Protein AF-A0A535XWW5-F1 (afdb_monomer_lite)

pLDDT: mean 82.88, std 19.91, range [37.94, 98.62]

Foldseek 3Di:
DDDDDPPPPPDDDDFDDFDDDDPCNLVVLLVLLVVLLVLLVVLLVLLVVLDPDPVSVVVNVVLNVLSVVLSVLLVVQSVDRDTRVSVVVNVVSSVSSNVSSVVSVVSSVVSPPPDPPDDPPPDDDDD

Structure (mmCIF, N/CA/C/O backbone):
data_AF-A0A535XWW5-F1
#
_entry.id   AF-A0A535XWW5-F1
#
loop_
_atom_site.group_PDB
_atom_site.id
_atom_site.type_symbol
_atom_site.label_atom_id
_atom_site.label_alt_id
_atom_site.label_comp_id
_atom_site.label_asym_id
_atom_site.label_entity_id
_atom_site.label_seq_id
_atom_site.pdbx_PDB_ins_code
_atom_site.Cartn_x
_atom_site.Cartn_y
_atom_site.Cartn_z
_atom_site.occupancy
_atom_site.B_iso_or_equiv
_atom_site.auth_seq_id
_atom_site.auth_comp_id
_atom_site.auth_asym_id
_atom_site.auth_atom_id
_atom_site.pdbx_PDB_model_num
ATOM 1 N N . MET A 1 1 ? 20.679 20.199 -30.867 1.00 40.00 1 MET A N 1
ATOM 2 C CA . MET A 1 1 ? 20.212 19.208 -29.874 1.00 40.00 1 MET A CA 1
ATOM 3 C C . MET A 1 1 ? 21.414 18.399 -29.408 1.00 40.00 1 MET A C 1
ATOM 5 O O . MET A 1 1 ? 21.817 17.467 -30.088 1.00 40.00 1 MET A O 1
ATOM 9 N N . HIS A 1 2 ? 22.072 18.855 -28.340 1.00 37.94 2 HIS A N 1
ATOM 10 C CA . HIS A 1 2 ? 23.316 18.266 -27.837 1.00 37.94 2 HIS A CA 1
ATOM 11 C C . HIS A 1 2 ? 23.019 17.164 -26.818 1.00 37.94 2 HIS A C 1
ATOM 13 O O . HIS A 1 2 ? 22.172 17.335 -25.946 1.00 37.94 2 HIS A O 1
ATOM 19 N N . GLY A 1 3 ? 23.714 16.033 -26.966 1.00 45.03 3 GLY A N 1
ATOM 20 C CA . GLY A 1 3 ? 23.556 14.839 -26.149 1.00 45.03 3 GLY A CA 1
ATOM 21 C C . GLY A 1 3 ? 23.817 15.093 -24.670 1.00 45.03 3 GLY A C 1
ATOM 22 O O . GLY A 1 3 ? 24.938 15.393 -24.263 1.00 45.03 3 GLY A O 1
ATOM 23 N N . VAL A 1 4 ? 22.779 14.897 -23.863 1.00 47.78 4 VAL A N 1
ATOM 24 C CA . VAL A 1 4 ? 22.888 14.827 -22.410 1.00 47.78 4 VAL A CA 1
ATOM 25 C C . VAL A 1 4 ? 23.099 13.357 -22.031 1.00 47.78 4 VAL A C 1
ATOM 27 O O . VAL A 1 4 ? 22.173 12.580 -21.850 1.00 47.78 4 VAL A O 1
ATOM 30 N N . GLN A 1 5 ? 24.380 12.988 -22.002 1.00 46.03 5 GLN A N 1
ATOM 31 C CA . GLN A 1 5 ? 24.974 12.086 -21.011 1.00 46.03 5 GLN A CA 1
ATOM 32 C C . GLN A 1 5 ? 24.492 10.622 -20.942 1.00 46.03 5 GLN A C 1
ATOM 34 O O . GLN A 1 5 ? 24.238 10.069 -19.878 1.00 46.03 5 GLN A O 1
ATOM 39 N N . ALA A 1 6 ? 24.617 9.898 -22.054 1.00 47.88 6 ALA A N 1
ATOM 40 C CA . ALA A 1 6 ? 24.724 8.430 -22.043 1.00 47.88 6 ALA A CA 1
ATOM 41 C C . ALA A 1 6 ? 26.006 7.891 -21.338 1.00 47.88 6 ALA A C 1
ATOM 43 O O . ALA A 1 6 ? 26.257 6.687 -21.340 1.00 47.88 6 ALA A O 1
ATOM 44 N N . ARG A 1 7 ? 26.854 8.759 -20.757 1.00 44.69 7 ARG A N 1
ATOM 45 C CA . ARG A 1 7 ? 28.197 8.419 -20.245 1.00 44.69 7 ARG A CA 1
ATOM 46 C C . ARG A 1 7 ? 28.319 8.270 -18.721 1.00 44.69 7 ARG A C 1
ATOM 48 O O . ARG A 1 7 ? 29.336 7.734 -18.297 1.00 44.69 7 ARG A O 1
ATOM 55 N N . GLU A 1 8 ? 27.318 8.633 -17.917 1.00 45.78 8 GLU A N 1
ATOM 56 C CA . GLU A 1 8 ? 27.379 8.467 -16.445 1.00 45.78 8 GLU A CA 1
ATOM 57 C C . GLU A 1 8 ? 26.721 7.181 -15.913 1.00 45.78 8 GLU A C 1
ATOM 59 O O . GLU A 1 8 ? 26.903 6.824 -14.753 1.00 45.78 8 GLU A O 1
ATOM 64 N N . TRP A 1 9 ? 26.059 6.393 -16.767 1.00 52.34 9 TRP A N 1
ATOM 65 C CA . TRP A 1 9 ? 25.397 5.137 -16.366 1.00 52.34 9 TRP A CA 1
ATOM 66 C C . TRP A 1 9 ? 26.358 4.014 -15.950 1.00 52.34 9 TRP A C 1
ATOM 68 O O . TRP A 1 9 ? 25.943 3.005 -15.382 1.00 52.34 9 TRP A O 1
ATOM 78 N N . ARG A 1 10 ? 27.661 4.172 -16.207 1.00 52.47 10 ARG A N 1
ATOM 79 C CA . ARG A 1 10 ? 28.698 3.255 -15.729 1.00 52.47 10 ARG A CA 1
ATOM 80 C C . ARG A 1 10 ? 29.298 3.773 -14.425 1.00 52.47 10 ARG A C 1
ATOM 82 O O . ARG A 1 10 ? 30.410 4.292 -14.470 1.00 52.47 10 ARG A O 1
ATOM 89 N N . ARG A 1 11 ? 28.643 3.554 -13.274 1.00 50.38 11 ARG A N 1
ATOM 90 C CA . ARG A 1 11 ? 29.428 3.268 -12.052 1.00 50.38 11 ARG A CA 1
ATOM 91 C C . ARG A 1 11 ? 28.752 2.692 -10.810 1.00 50.38 11 ARG A C 1
ATOM 93 O O . ARG A 1 11 ? 29.510 2.277 -9.941 1.00 50.38 11 ARG A O 1
ATOM 100 N N . TYR A 1 12 ? 27.429 2.581 -10.693 1.00 50.28 12 TYR A N 1
ATOM 101 C CA . TYR A 1 12 ? 26.843 2.062 -9.446 1.00 50.28 12 TYR A CA 1
ATOM 102 C C . TYR A 1 12 ? 25.636 1.143 -9.681 1.00 50.28 12 TYR A C 1
ATOM 104 O O . TYR A 1 12 ? 24.531 1.600 -9.921 1.00 50.28 12 TYR A O 1
ATOM 112 N N . GLY A 1 13 ? 25.908 -0.166 -9.611 1.00 51.06 13 GLY A N 1
ATOM 113 C CA . GLY A 1 13 ? 25.093 -1.175 -8.924 1.00 51.06 13 GLY A CA 1
ATOM 114 C C . GLY A 1 13 ? 23.686 -1.491 -9.439 1.00 51.06 13 GLY A C 1
ATOM 115 O O . GLY A 1 13 ? 22.748 -0.777 -9.133 1.00 51.06 13 GLY A O 1
ATOM 116 N N . PHE A 1 14 ? 23.552 -2.669 -10.061 1.00 56.28 14 PHE A N 1
ATOM 117 C CA . PHE A 1 14 ? 22.333 -3.495 -10.129 1.00 56.28 14 PHE A CA 1
ATOM 118 C C . PHE A 1 14 ? 21.045 -2.835 -10.662 1.00 56.28 14 PHE A C 1
ATOM 120 O O . PHE A 1 14 ? 20.347 -2.121 -9.952 1.00 56.28 14 PHE A O 1
ATOM 127 N N . GLY A 1 15 ? 20.648 -3.219 -11.883 1.00 62.12 15 GLY A N 1
ATOM 128 C CA . GLY A 1 15 ? 19.264 -3.052 -12.341 1.00 62.12 15 GLY A CA 1
ATOM 129 C C . GLY A 1 15 ? 19.052 -2.578 -13.770 1.00 62.12 15 GLY A C 1
ATOM 130 O O . GLY A 1 15 ? 17.910 -2.570 -14.197 1.00 62.12 15 GLY A O 1
ATOM 131 N N . GLY A 1 16 ? 20.105 -2.256 -14.528 1.00 75.31 16 GLY A N 1
ATOM 132 C CA . GLY A 1 16 ? 19.981 -1.766 -15.910 1.00 75.31 16 GLY A CA 1
ATOM 133 C C . GLY A 1 16 ? 19.598 -0.280 -15.991 1.00 75.31 16 GLY A C 1
ATOM 134 O O . GLY A 1 16 ? 19.367 0.350 -14.961 1.00 75.31 16 GLY A O 1
ATOM 135 N N . PRO A 1 17 ? 19.579 0.321 -17.195 1.00 81.06 17 PRO A N 1
ATOM 136 C CA . PRO A 1 17 ? 19.192 1.720 -17.350 1.00 81.06 17 PRO A CA 1
ATOM 137 C C . PRO A 1 17 ? 17.697 1.911 -17.028 1.00 81.06 17 PRO A C 1
ATOM 139 O O . PRO A 1 17 ? 16.904 1.006 -17.305 1.00 81.06 17 PRO A O 1
ATOM 142 N N . PRO A 1 18 ? 17.282 3.073 -16.492 1.00 83.25 18 PRO A N 1
ATOM 143 C CA . PRO A 1 18 ? 15.878 3.424 -16.354 1.00 83.25 18 PRO A CA 1
ATOM 144 C C . PRO A 1 18 ? 15.186 3.424 -17.708 1.00 83.25 18 PRO A C 1
ATOM 146 O O . PRO A 1 18 ? 15.717 3.936 -18.695 1.00 83.25 18 PRO A O 1
ATOM 149 N N . GLN A 1 19 ? 13.990 2.852 -17.738 1.00 83.25 19 GLN A N 1
ATOM 150 C CA . GLN A 1 19 ? 13.168 2.760 -18.936 1.00 83.25 19 GLN A CA 1
ATOM 151 C C . GLN A 1 19 ? 11.865 3.530 -18.713 1.00 83.25 19 GLN A C 1
ATOM 153 O O . GLN A 1 19 ? 11.356 3.537 -17.582 1.00 83.25 19 GLN A O 1
ATOM 158 N N . PRO A 1 20 ? 11.300 4.156 -19.762 1.00 86.06 20 PRO A N 1
ATOM 159 C CA . PRO A 1 20 ? 9.968 4.738 -19.678 1.00 86.06 20 PRO A CA 1
ATOM 160 C C . PRO A 1 20 ? 8.941 3.647 -19.369 1.00 86.06 20 PRO A C 1
ATOM 162 O O . PRO A 1 20 ? 9.123 2.482 -19.731 1.00 86.06 20 PRO A O 1
ATOM 165 N N . TRP A 1 21 ? 7.867 4.001 -18.671 1.00 86.62 21 TRP A N 1
ATOM 166 C CA . TRP A 1 21 ? 6.751 3.083 -18.468 1.00 86.62 21 TRP A CA 1
ATOM 167 C C . TRP A 1 21 ? 6.121 2.703 -19.810 1.00 86.62 21 TRP A C 1
ATOM 169 O O . TRP A 1 21 ? 6.083 3.514 -20.737 1.00 86.62 21 TRP A O 1
ATOM 179 N N . GLU A 1 22 ? 5.646 1.463 -19.915 1.00 86.75 22 GLU A N 1
ATOM 180 C CA . GLU A 1 22 ? 4.822 1.066 -21.056 1.00 86.75 22 GLU A CA 1
ATOM 181 C C . GLU A 1 22 ? 3.517 1.875 -21.044 1.00 86.75 22 GLU A C 1
ATOM 183 O O . GLU A 1 22 ? 3.082 2.348 -19.987 1.00 86.75 22 GLU A O 1
ATOM 188 N N . HIS A 1 23 ? 2.914 2.070 -22.222 1.00 76.31 23 HIS A N 1
ATOM 189 C CA . HIS A 1 23 ? 1.639 2.784 -22.325 1.00 76.31 23 HIS A CA 1
ATOM 190 C C . HIS A 1 23 ? 0.598 2.103 -21.423 1.00 76.31 23 HIS A C 1
ATOM 192 O O . HIS A 1 23 ? 0.535 0.879 -21.365 1.00 76.31 23 HIS A O 1
ATOM 198 N N . ASP A 1 24 ? -0.158 2.913 -20.679 1.00 86.88 24 ASP A N 1
ATOM 199 C CA . ASP A 1 24 ? -1.154 2.526 -19.666 1.00 86.88 24 ASP A CA 1
ATOM 200 C C . ASP A 1 24 ? -0.636 1.776 -18.421 1.00 86.88 24 ASP A C 1
ATOM 202 O O . ASP A 1 24 ? -1.206 1.957 -17.346 1.00 86.88 24 ASP A O 1
ATOM 206 N N . ALA A 1 25 ? 0.501 1.073 -18.478 1.00 88.19 25 ALA A N 1
ATOM 207 C CA . ALA A 1 25 ? 1.042 0.323 -17.337 1.00 88.19 25 ALA A CA 1
ATOM 208 C C . ALA A 1 25 ? 1.269 1.199 -16.091 1.00 88.19 25 ALA A C 1
ATOM 210 O O . ALA A 1 25 ? 0.902 0.820 -14.981 1.00 88.19 25 ALA A O 1
ATOM 211 N N . GLN A 1 26 ? 1.824 2.405 -16.262 1.00 90.81 26 GLN A N 1
ATOM 212 C CA . GLN A 1 26 ? 2.006 3.353 -15.153 1.00 90.81 26 GLN A CA 1
ATOM 213 C C . GLN A 1 26 ? 0.672 3.712 -14.486 1.00 90.81 26 GLN A C 1
ATOM 215 O O . GLN A 1 26 ? 0.585 3.791 -13.262 1.00 90.81 26 GLN A O 1
ATOM 220 N N . ARG A 1 27 ? -0.365 3.930 -15.300 1.00 92.31 27 ARG A N 1
ATOM 221 C CA . ARG A 1 27 ? -1.696 4.335 -14.848 1.00 92.31 27 ARG A CA 1
ATOM 222 C C . ARG A 1 27 ? -2.420 3.187 -14.155 1.00 92.31 27 ARG A C 1
ATOM 224 O O . ARG A 1 27 ? -3.080 3.413 -13.145 1.00 92.31 27 ARG A O 1
ATOM 231 N N . ASP A 1 28 ? -2.288 1.972 -14.672 1.00 95.44 28 ASP A N 1
ATOM 232 C CA . ASP A 1 28 ? -2.903 0.786 -14.081 1.00 95.44 28 ASP A CA 1
ATOM 233 C C . ASP A 1 28 ? -2.274 0.446 -12.727 1.00 95.44 28 ASP A C 1
ATOM 235 O O . ASP A 1 28 ? -2.994 0.174 -11.764 1.00 95.44 28 ASP A O 1
ATOM 239 N N . LEU A 1 29 ? -0.945 0.548 -12.615 1.00 95.12 29 LEU A N 1
ATOM 240 C CA . LEU A 1 29 ? -0.230 0.366 -11.350 1.00 95.12 29 LEU A CA 1
ATOM 241 C C . LEU A 1 29 ? -0.594 1.451 -10.330 1.00 95.12 29 LEU A C 1
ATOM 243 O O . LEU A 1 29 ? -0.831 1.128 -9.167 1.00 95.12 29 LEU A O 1
ATOM 247 N N . ASP A 1 30 ? -0.693 2.714 -10.755 1.00 95.69 30 ASP A N 1
ATOM 248 C CA . ASP A 1 30 ? -1.137 3.823 -9.898 1.00 95.69 30 ASP A CA 1
ATOM 249 C C . ASP A 1 30 ? -2.564 3.608 -9.378 1.00 95.69 30 ASP A C 1
ATOM 251 O O . ASP A 1 30 ? -2.842 3.736 -8.179 1.00 95.69 30 ASP A O 1
ATOM 255 N N . ARG A 1 31 ? -3.473 3.203 -10.273 1.00 97.56 31 ARG A N 1
ATOM 256 C CA . ARG A 1 31 ? -4.861 2.898 -9.923 1.00 97.56 31 ARG A CA 1
ATOM 257 C C . ARG A 1 31 ? -4.928 1.758 -8.914 1.00 97.56 31 ARG A C 1
ATOM 259 O O . ARG A 1 31 ? -5.641 1.877 -7.921 1.00 97.56 31 ARG A O 1
ATOM 266 N N . LE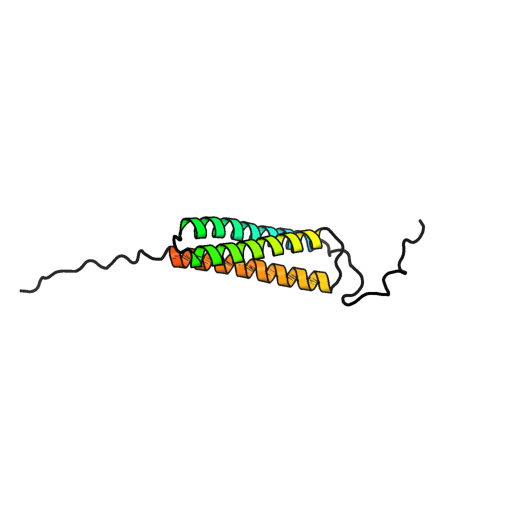U A 1 32 ? -4.169 0.686 -9.139 1.00 97.56 32 LEU A N 1
ATOM 267 C CA . LEU A 1 32 ? -4.131 -0.469 -8.250 1.00 97.56 32 LEU A CA 1
ATOM 268 C C . LEU A 1 32 ? -3.555 -0.110 -6.870 1.00 97.56 32 LEU A C 1
ATOM 270 O O . LEU A 1 32 ? -4.154 -0.450 -5.850 1.00 97.56 32 LEU A O 1
ATOM 274 N N . ALA A 1 33 ? -2.439 0.627 -6.833 1.00 97.62 33 ALA A N 1
ATOM 275 C CA . ALA A 1 33 ? -1.833 1.127 -5.598 1.00 97.62 33 ALA A CA 1
ATOM 276 C C . ALA A 1 33 ? -2.825 1.968 -4.791 1.00 97.62 33 ALA A C 1
ATOM 278 O O . ALA A 1 33 ? -2.964 1.803 -3.578 1.00 97.62 33 ALA A O 1
ATOM 279 N N . THR A 1 34 ? -3.527 2.869 -5.478 1.00 98.25 34 THR A N 1
ATOM 280 C CA . THR A 1 34 ? -4.534 3.740 -4.876 1.00 98.25 34 THR A CA 1
ATOM 281 C C . THR A 1 34 ? -5.709 2.935 -4.338 1.00 98.25 34 THR A C 1
ATOM 283 O O . THR A 1 34 ? -6.110 3.162 -3.201 1.00 98.25 34 THR A O 1
ATOM 286 N N . SER A 1 35 ? -6.222 1.953 -5.084 1.00 98.38 35 SER A N 1
ATOM 287 C CA . SER A 1 35 ? -7.303 1.085 -4.606 1.00 98.38 35 SER A CA 1
ATOM 288 C C . SER A 1 35 ? -6.925 0.337 -3.328 1.00 98.38 35 SER A C 1
ATOM 290 O O . SER A 1 35 ? -7.671 0.410 -2.355 1.00 98.38 35 SER A O 1
ATOM 292 N N . TYR A 1 36 ? -5.756 -0.311 -3.278 1.00 98.44 36 TYR A N 1
ATOM 293 C CA . TYR A 1 36 ? -5.328 -1.007 -2.059 1.00 98.44 36 TYR A CA 1
ATOM 294 C C . TYR A 1 36 ? -5.094 -0.057 -0.886 1.00 98.44 36 TYR A C 1
ATOM 296 O O . TYR A 1 36 ? -5.427 -0.394 0.246 1.00 98.44 36 TYR A O 1
ATOM 304 N N . TYR A 1 37 ? -4.556 1.138 -1.131 1.00 98.56 37 TYR A N 1
ATOM 305 C CA . TYR A 1 37 ? -4.344 2.104 -0.057 1.00 98.56 37 TYR A CA 1
ATOM 306 C C . TYR A 1 37 ? -5.659 2.670 0.499 1.00 98.56 37 TYR A C 1
ATOM 308 O O . TYR A 1 37 ? -5.790 2.833 1.708 1.00 98.56 37 TYR A O 1
ATOM 316 N N . LEU A 1 38 ? -6.661 2.908 -0.353 1.00 98.62 38 LEU A N 1
ATOM 317 C CA . LEU A 1 38 ? -8.002 3.292 0.101 1.00 98.62 38 LEU A CA 1
ATOM 318 C C . LEU A 1 38 ? -8.655 2.185 0.937 1.00 98.62 38 LEU A C 1
ATOM 320 O O . LEU A 1 38 ? -9.277 2.483 1.954 1.00 98.62 38 LEU A O 1
ATOM 324 N N . GLU A 1 39 ? -8.477 0.915 0.556 1.00 98.25 39 GLU A N 1
ATOM 325 C CA . GLU A 1 39 ? -8.908 -0.203 1.399 1.00 98.25 39 GLU A CA 1
ATOM 326 C C . GLU A 1 39 ? -8.187 -0.197 2.751 1.00 98.25 39 GLU A C 1
ATOM 328 O O . GLU A 1 39 ? -8.838 -0.370 3.774 1.00 98.25 39 GLU A O 1
ATOM 333 N N . VAL A 1 40 ? -6.870 0.034 2.779 1.00 98.38 40 VAL A N 1
ATOM 334 C CA . VAL A 1 40 ? -6.104 0.137 4.033 1.00 98.38 40 VAL A CA 1
ATOM 335 C C . VAL A 1 40 ? -6.654 1.242 4.934 1.00 98.38 40 VAL A C 1
ATOM 337 O O . VAL A 1 40 ? -6.856 0.983 6.115 1.00 98.38 40 VAL A O 1
ATOM 340 N N . LEU A 1 41 ? -6.924 2.437 4.398 1.00 98.56 41 LEU A N 1
ATOM 341 C CA . LEU A 1 41 ? -7.479 3.555 5.173 1.00 98.56 41 LEU A CA 1
ATOM 342 C C . LEU A 1 41 ? -8.833 3.199 5.793 1.00 98.56 41 LEU A C 1
ATOM 344 O O . LEU A 1 41 ? -9.063 3.452 6.973 1.00 98.56 41 LEU A O 1
ATOM 348 N N . GLU A 1 42 ? -9.719 2.584 5.010 1.00 98.12 42 GLU A N 1
ATOM 349 C CA . GLU A 1 42 ? -11.043 2.201 5.497 1.00 98.12 42 GLU A CA 1
ATOM 350 C C . GLU A 1 42 ? -10.972 1.083 6.544 1.00 98.12 42 GLU A C 1
ATOM 352 O O . GLU A 1 42 ? -11.655 1.154 7.564 1.00 98.12 42 GLU A O 1
ATOM 357 N N . GLN A 1 43 ? -10.144 0.056 6.324 1.00 97.44 43 GLN A N 1
ATOM 358 C CA . GLN A 1 43 ? -10.011 -1.041 7.284 1.00 97.44 43 GLN A CA 1
ATOM 359 C C . GLN A 1 43 ? -9.263 -0.618 8.551 1.00 97.44 43 GLN A C 1
ATOM 361 O O . GLN A 1 43 ? -9.616 -1.091 9.623 1.00 97.44 43 GLN A O 1
ATOM 366 N N . HIS A 1 44 ? -8.278 0.282 8.463 1.00 97.81 44 HIS A N 1
ATOM 367 C CA . HIS A 1 44 ? -7.608 0.861 9.636 1.00 97.81 44 HIS A CA 1
ATOM 368 C C . HIS A 1 44 ? -8.613 1.593 10.524 1.00 97.81 44 HIS A C 1
ATOM 370 O O . HIS A 1 44 ? -8.717 1.267 11.703 1.00 97.81 44 HIS A O 1
ATOM 376 N N . ARG A 1 45 ? -9.429 2.483 9.941 1.00 97.56 45 ARG A N 1
ATOM 377 C CA . ARG A 1 45 ? -10.491 3.189 10.668 1.00 97.56 45 ARG A CA 1
ATOM 378 C C . ARG A 1 45 ? -11.421 2.215 11.400 1.00 97.56 45 ARG A C 1
ATOM 380 O O . ARG A 1 45 ? -11.634 2.366 12.596 1.00 97.56 45 ARG A O 1
ATOM 387 N N . ARG A 1 46 ? -11.928 1.191 10.702 1.00 96.19 46 ARG A N 1
ATOM 388 C CA . ARG A 1 46 ? -12.809 0.172 11.303 1.00 96.19 46 ARG A CA 1
ATOM 389 C C . ARG A 1 46 ? -12.119 -0.646 12.388 1.00 96.19 46 ARG A C 1
ATOM 391 O O . ARG A 1 46 ? -12.716 -0.886 13.427 1.00 96.19 46 ARG A O 1
ATOM 398 N N . ALA A 1 47 ? -10.877 -1.066 12.155 1.00 93.81 47 ALA A N 1
ATOM 399 C CA . ALA A 1 47 ? -10.116 -1.861 13.110 1.00 93.81 47 ALA A 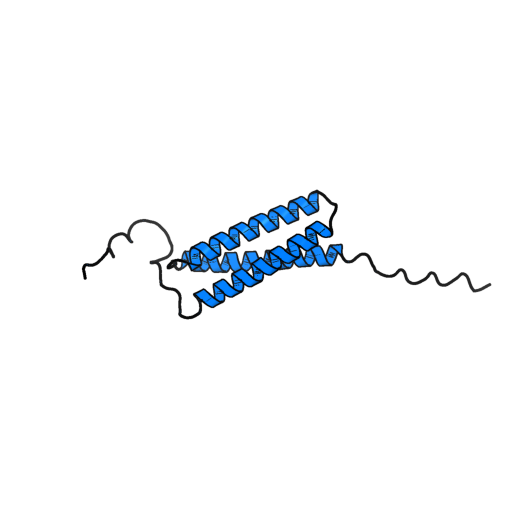CA 1
ATOM 400 C C . ALA A 1 47 ? -9.916 -1.085 14.418 1.00 93.81 47 ALA A C 1
ATOM 402 O O . ALA A 1 47 ? -10.181 -1.629 15.486 1.00 93.81 47 ALA A O 1
ATOM 403 N N . MET A 1 48 ? -9.555 0.198 14.317 1.00 95.25 48 MET A N 1
ATOM 404 C CA . MET A 1 48 ? -9.396 1.103 15.459 1.00 95.25 48 MET A CA 1
ATOM 405 C C . MET A 1 48 ? -10.710 1.376 16.202 1.00 95.25 48 MET A C 1
ATOM 407 O O . MET A 1 48 ? -10.693 1.543 17.414 1.00 95.25 48 MET A O 1
ATOM 411 N N . GLU A 1 49 ? -11.846 1.403 15.502 1.00 93.69 49 GLU A N 1
ATOM 412 C CA . GLU A 1 49 ? -13.176 1.527 16.120 1.00 93.69 49 GLU A CA 1
ATOM 413 C C . GLU A 1 49 ? -13.634 0.233 16.821 1.00 93.69 49 GLU A C 1
ATOM 415 O O . GLU A 1 49 ? -14.496 0.288 17.693 1.00 93.69 49 GLU A O 1
ATOM 420 N N . SER A 1 50 ? -13.080 -0.923 16.439 1.00 89.19 50 SER A N 1
ATOM 421 C CA . SER A 1 50 ? -13.534 -2.250 16.886 1.00 89.19 50 SER A CA 1
ATOM 422 C C . SER A 1 50 ? -12.722 -2.880 18.020 1.00 89.19 50 SER A C 1
ATOM 424 O O . SER A 1 50 ? -13.119 -3.924 18.528 1.00 89.19 50 SER A O 1
ATOM 426 N N . THR A 1 51 ? -11.573 -2.308 18.394 1.00 88.62 51 THR A N 1
ATOM 427 C CA . THR A 1 51 ? -10.657 -2.919 19.367 1.00 88.62 51 THR A CA 1
ATOM 428 C C . THR A 1 51 ? -10.325 -1.969 20.511 1.00 88.62 51 THR A C 1
ATOM 430 O O . THR A 1 51 ? -9.962 -0.818 20.287 1.00 88.62 51 THR A O 1
ATOM 433 N N . GLU A 1 52 ? -10.386 -2.483 21.738 1.00 89.25 52 GLU A N 1
ATOM 434 C CA . GLU A 1 52 ? -9.884 -1.812 22.948 1.00 89.25 52 GLU A CA 1
ATOM 435 C C . GLU A 1 52 ? -8.559 -2.432 23.442 1.00 89.25 52 GLU A C 1
ATOM 437 O O . GLU A 1 52 ? -7.969 -1.959 24.408 1.00 89.25 52 GLU A O 1
ATOM 442 N N . ASP A 1 53 ? -8.078 -3.492 22.778 1.00 93.06 53 ASP A N 1
ATOM 443 C CA . ASP A 1 53 ? -6.802 -4.150 23.082 1.00 93.06 53 ASP A CA 1
ATOM 444 C C . ASP A 1 53 ? -5.606 -3.322 22.577 1.00 93.06 53 ASP A C 1
ATOM 446 O O . ASP A 1 53 ? -5.400 -3.183 21.368 1.00 93.06 53 ASP A O 1
ATOM 450 N N . ASP A 1 54 ? -4.787 -2.827 23.510 1.00 94.38 54 ASP A N 1
ATOM 451 C CA . ASP A 1 54 ? -3.567 -2.056 23.243 1.00 94.38 54 ASP A CA 1
ATOM 452 C C . ASP A 1 54 ? -2.564 -2.803 22.338 1.00 94.38 54 ASP A C 1
ATOM 454 O O . ASP A 1 54 ? -1.901 -2.185 21.498 1.00 94.38 54 ASP A O 1
ATOM 458 N N . GLU A 1 55 ? -2.445 -4.133 22.458 1.00 94.81 55 GLU A N 1
ATOM 459 C CA . GLU A 1 55 ? -1.549 -4.921 21.600 1.00 94.81 55 GLU A CA 1
ATOM 460 C C . GLU A 1 55 ? -2.097 -5.000 20.170 1.00 94.81 55 GLU A C 1
ATOM 462 O O . GLU A 1 55 ? -1.353 -4.899 19.186 1.00 94.81 55 GLU A O 1
ATOM 467 N N . ALA A 1 56 ? -3.411 -5.164 20.024 1.00 93.75 56 ALA A N 1
ATOM 468 C CA . ALA A 1 56 ? -4.068 -5.086 18.728 1.00 93.75 56 ALA A CA 1
ATOM 469 C C . ALA A 1 56 ? -3.913 -3.697 18.097 1.00 93.75 56 ALA A C 1
ATOM 471 O O . ALA A 1 56 ? -3.517 -3.620 16.932 1.00 93.75 56 ALA A O 1
ATOM 472 N N . VAL A 1 57 ? -4.125 -2.622 18.864 1.00 96.00 57 VAL A N 1
ATOM 473 C CA . VAL A 1 57 ? -3.906 -1.238 18.415 1.00 96.00 57 VAL A CA 1
ATOM 474 C C . VAL A 1 57 ? -2.483 -1.061 17.895 1.00 96.00 57 VAL A C 1
ATOM 476 O O . VAL A 1 57 ? -2.290 -0.587 16.775 1.00 96.00 57 VAL A O 1
ATOM 479 N N . HIS A 1 58 ? -1.479 -1.505 18.655 1.00 96.62 58 HIS A N 1
ATOM 480 C CA . HIS A 1 58 ? -0.086 -1.385 18.236 1.00 96.62 58 HIS A CA 1
ATOM 481 C C . HIS A 1 58 ? 0.185 -2.105 16.907 1.00 96.62 58 HIS A C 1
ATOM 483 O O . HIS A 1 58 ? 0.766 -1.525 15.990 1.00 96.62 58 HIS A O 1
ATOM 489 N N . ARG A 1 59 ? -0.303 -3.343 16.755 1.00 96.25 59 ARG A N 1
ATOM 490 C CA . ARG A 1 59 ? -0.148 -4.119 15.512 1.00 96.25 59 ARG A CA 1
ATOM 491 C C . ARG A 1 59 ? -0.863 -3.474 14.320 1.00 96.25 59 ARG A C 1
ATOM 493 O O . ARG A 1 59 ? -0.349 -3.528 13.201 1.00 96.25 59 ARG A O 1
ATOM 500 N N . ILE A 1 60 ? -2.041 -2.884 14.531 1.00 97.31 60 ILE A N 1
ATOM 501 C CA . ILE A 1 60 ? -2.789 -2.155 13.494 1.00 97.31 60 ILE A CA 1
ATOM 502 C C . ILE A 1 60 ? -1.997 -0.933 13.026 1.00 97.31 60 ILE A C 1
ATOM 504 O O . ILE A 1 60 ? -1.816 -0.748 11.820 1.00 97.31 60 ILE A O 1
ATOM 508 N N . GLU A 1 61 ? -1.479 -0.142 13.964 1.00 97.94 61 GLU A N 1
ATOM 509 C CA . GLU A 1 61 ? -0.664 1.039 13.671 1.00 97.94 61 GLU A CA 1
ATOM 510 C C . GLU A 1 61 ? 0.632 0.675 12.931 1.00 97.94 61 GLU A C 1
ATOM 512 O O . GLU A 1 61 ? 0.982 1.320 11.940 1.00 97.94 61 GLU A O 1
ATOM 517 N N . GLU A 1 62 ? 1.317 -0.406 13.317 1.00 98.19 62 GLU A N 1
ATOM 518 C CA . GLU A 1 62 ? 2.504 -0.890 12.596 1.00 98.19 62 GLU A CA 1
ATOM 519 C C . GLU A 1 62 ? 2.189 -1.279 11.141 1.00 98.19 62 GLU A C 1
ATOM 521 O O . GLU A 1 62 ? 2.927 -0.920 10.209 1.00 98.19 62 GLU A O 1
ATOM 526 N N . MET A 1 63 ? 1.076 -1.990 10.921 1.00 98.19 63 MET A N 1
ATOM 527 C CA . MET A 1 63 ? 0.609 -2.338 9.577 1.00 98.19 63 MET A CA 1
ATOM 528 C C . MET A 1 63 ? 0.278 -1.084 8.763 1.00 98.19 63 MET A C 1
ATOM 530 O O . MET A 1 63 ? 0.670 -0.984 7.596 1.00 98.19 63 MET A O 1
ATOM 534 N N . PHE A 1 64 ? -0.402 -0.112 9.372 1.00 98.31 64 PHE A N 1
ATOM 535 C CA . PHE A 1 64 ? -0.794 1.136 8.726 1.00 98.31 64 PHE A CA 1
ATOM 536 C C . PHE A 1 64 ? 0.409 2.014 8.355 1.00 98.31 64 PHE A C 1
ATOM 538 O O . PHE A 1 64 ? 0.509 2.496 7.219 1.00 98.31 64 PHE A O 1
ATOM 545 N N . ALA A 1 65 ? 1.375 2.161 9.261 1.00 98.44 65 ALA A N 1
ATOM 546 C CA . ALA A 1 65 ? 2.622 2.873 9.003 1.00 98.44 65 ALA A CA 1
ATOM 547 C C . ALA A 1 65 ? 3.408 2.225 7.849 1.00 98.44 65 ALA A C 1
ATOM 549 O O . ALA A 1 65 ? 3.899 2.915 6.948 1.00 98.44 65 ALA A O 1
ATOM 550 N N . THR A 1 66 ? 3.468 0.891 7.828 1.00 98.38 66 THR A N 1
ATOM 551 C CA . THR A 1 66 ? 4.124 0.128 6.758 1.00 98.38 66 THR A CA 1
ATOM 552 C C . THR A 1 66 ? 3.422 0.324 5.411 1.00 98.38 66 THR A C 1
ATOM 554 O O . THR A 1 66 ? 4.077 0.624 4.409 1.00 98.38 66 THR A O 1
ATOM 557 N N . ALA A 1 67 ? 2.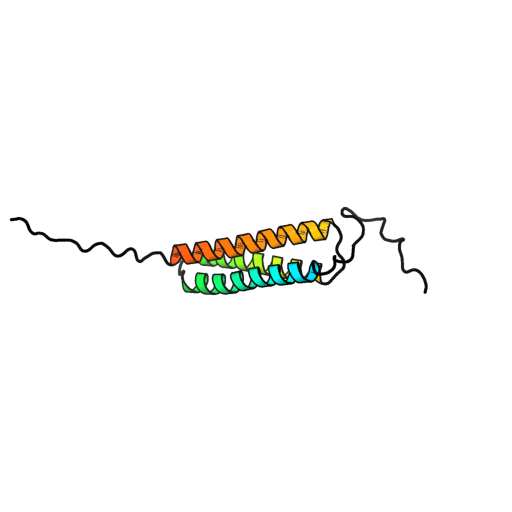090 0.243 5.373 1.00 98.44 67 ALA A N 1
ATOM 558 C CA . ALA A 1 67 ? 1.307 0.496 4.164 1.00 98.44 67 ALA A CA 1
ATOM 559 C C . AL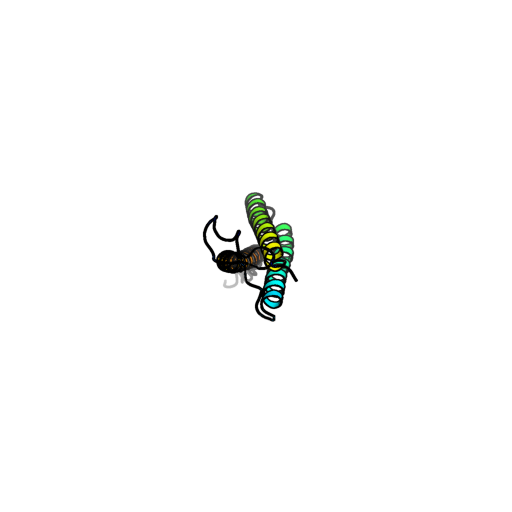A A 1 67 ? 1.489 1.925 3.632 1.00 98.44 67 ALA A C 1
ATOM 561 O O . ALA A 1 67 ? 1.697 2.111 2.432 1.00 98.44 67 ALA A O 1
ATOM 562 N N . THR A 1 68 ? 1.481 2.923 4.519 1.00 98.56 68 THR A N 1
ATOM 563 C CA . THR A 1 68 ? 1.716 4.333 4.172 1.00 98.56 68 THR A CA 1
ATOM 564 C C . THR A 1 68 ? 3.092 4.521 3.537 1.00 98.56 68 THR A C 1
ATOM 566 O O . THR A 1 68 ? 3.227 5.155 2.488 1.00 98.56 68 THR A O 1
ATOM 569 N N . ARG A 1 69 ? 4.129 3.908 4.121 1.00 98.44 69 ARG A N 1
ATOM 570 C CA . ARG A 1 69 ? 5.479 3.922 3.551 1.00 98.44 69 ARG A CA 1
ATOM 571 C C . ARG A 1 69 ? 5.514 3.280 2.163 1.00 98.44 69 ARG A C 1
ATOM 573 O O . ARG A 1 69 ? 6.082 3.868 1.244 1.00 98.44 69 ARG A O 1
ATOM 580 N N . HIS A 1 70 ? 4.904 2.109 1.986 1.00 98.19 70 HIS A N 1
ATOM 581 C CA . HIS A 1 70 ? 4.851 1.456 0.677 1.00 98.19 70 HIS A CA 1
ATOM 582 C C . HIS A 1 70 ? 4.111 2.294 -0.363 1.00 98.19 70 HIS A C 1
ATOM 584 O O . HIS A 1 70 ? 4.604 2.407 -1.483 1.00 98.19 70 HIS A O 1
ATOM 590 N N . LYS A 1 71 ? 2.990 2.934 -0.000 1.00 98.25 71 LYS A N 1
ATOM 591 C CA . LYS A 1 71 ? 2.265 3.836 -0.904 1.00 98.25 71 LYS A CA 1
ATOM 592 C C . LYS A 1 71 ? 3.152 4.986 -1.376 1.00 98.25 71 LYS A C 1
ATOM 594 O O . LYS A 1 71 ? 3.242 5.220 -2.577 1.00 98.25 71 LYS A O 1
ATOM 599 N N . HIS A 1 72 ? 3.866 5.647 -0.465 1.00 97.88 72 HIS A N 1
ATOM 600 C CA . HIS A 1 72 ? 4.795 6.719 -0.833 1.00 97.88 72 HIS A CA 1
ATOM 601 C C . HIS A 1 72 ? 5.931 6.237 -1.741 1.00 97.88 72 HIS A C 1
ATOM 603 O O . HIS A 1 72 ? 6.279 6.918 -2.705 1.00 97.88 72 HIS A O 1
ATOM 609 N N . GLU A 1 73 ? 6.508 5.066 -1.459 1.00 96.50 73 GLU A N 1
ATOM 610 C CA . GLU A 1 73 ? 7.576 4.493 -2.283 1.00 96.50 73 GLU A CA 1
ATOM 611 C C . GLU A 1 73 ? 7.073 4.123 -3.690 1.00 96.50 73 GLU A C 1
ATOM 613 O O . GLU A 1 73 ? 7.768 4.385 -4.671 1.00 96.50 73 GLU A O 1
ATOM 618 N N . ILE A 1 74 ? 5.858 3.574 -3.805 1.00 96.38 74 ILE A N 1
ATOM 619 C CA . ILE A 1 74 ? 5.212 3.285 -5.093 1.00 96.38 74 ILE A CA 1
ATOM 620 C C . ILE A 1 74 ? 4.984 4.582 -5.878 1.00 96.38 74 ILE A C 1
ATOM 622 O O . ILE A 1 74 ? 5.423 4.684 -7.024 1.00 96.38 74 ILE A O 1
ATOM 626 N N . ASP A 1 75 ? 4.375 5.593 -5.256 1.00 96.19 75 ASP A N 1
ATOM 627 C CA . ASP A 1 75 ? 4.076 6.878 -5.902 1.00 96.19 75 ASP A CA 1
ATOM 628 C C . ASP A 1 75 ? 5.340 7.585 -6.379 1.00 96.19 75 ASP A C 1
ATOM 630 O O . ASP A 1 75 ? 5.366 8.183 -7.456 1.00 96.19 75 ASP A O 1
ATOM 634 N N . PHE A 1 76 ? 6.406 7.514 -5.581 1.00 92.56 76 PHE A N 1
ATOM 635 C CA . PHE A 1 76 ? 7.698 8.064 -5.952 1.00 92.56 76 PHE A CA 1
ATOM 636 C C . PHE A 1 76 ? 8.262 7.372 -7.196 1.00 92.56 76 PHE A C 1
ATOM 638 O O . PHE A 1 76 ? 8.686 8.051 -8.134 1.00 92.56 76 PHE A O 1
ATOM 645 N N . THR A 1 77 ? 8.247 6.037 -7.233 1.00 92.69 77 THR A N 1
ATOM 646 C CA . THR A 1 77 ? 8.742 5.278 -8.385 1.00 92.69 77 THR A CA 1
ATOM 647 C C . THR A 1 77 ? 7.891 5.533 -9.633 1.00 92.69 77 THR A C 1
ATOM 649 O O . THR A 1 77 ? 8.456 5.752 -10.700 1.00 92.69 77 THR A O 1
ATOM 652 N N . LEU A 1 78 ? 6.560 5.602 -9.518 1.00 93.25 78 LEU A N 1
ATOM 653 C CA . LEU A 1 78 ? 5.672 5.836 -10.664 1.00 93.25 78 LEU A CA 1
ATOM 654 C C . LEU A 1 78 ? 5.836 7.222 -11.297 1.00 93.25 78 LEU A C 1
ATOM 656 O O . LEU A 1 78 ? 5.566 7.367 -12.483 1.00 93.25 78 LEU A O 1
ATOM 660 N N . ARG A 1 79 ? 6.294 8.245 -10.566 1.00 90.44 79 ARG A N 1
ATOM 661 C CA . ARG A 1 79 ? 6.507 9.600 -11.122 1.00 90.44 79 ARG A CA 1
ATOM 662 C C . ARG A 1 79 ? 7.723 9.718 -12.047 1.00 90.44 79 ARG A C 1
ATOM 664 O O . ARG A 1 79 ? 7.841 10.718 -12.752 1.00 90.44 79 ARG A O 1
ATOM 671 N N . HIS A 1 80 ? 8.618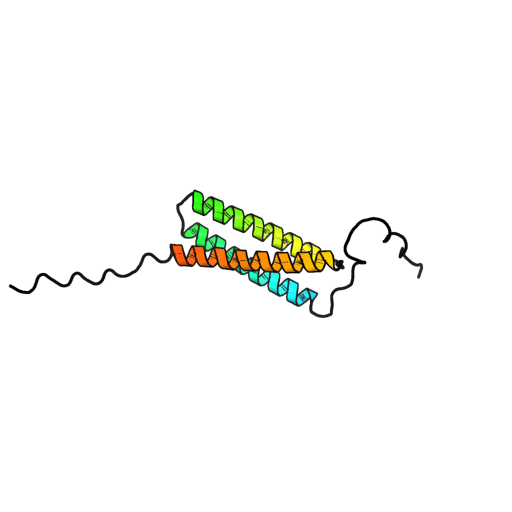 8.733 -12.049 1.00 85.88 80 HIS A N 1
ATOM 672 C CA . HIS A 1 80 ? 9.899 8.794 -12.753 1.00 85.88 80 HIS A CA 1
ATOM 673 C C . HIS A 1 80 ? 10.080 7.589 -13.679 1.00 85.88 80 HIS A C 1
ATOM 675 O O . HIS A 1 80 ? 9.379 6.588 -13.561 1.00 85.88 80 HIS A O 1
ATOM 681 N N . TRP A 1 81 ? 11.033 7.661 -14.613 1.00 86.88 81 TRP A N 1
ATOM 682 C CA . TRP A 1 81 ? 11.503 6.451 -15.292 1.00 86.88 81 TRP A CA 1
ATOM 683 C C . TRP A 1 81 ? 12.146 5.519 -14.267 1.00 86.88 81 TRP A C 1
ATOM 685 O O . TRP A 1 81 ? 12.875 5.978 -13.391 1.00 86.88 81 TRP A O 1
ATOM 695 N N . ALA A 1 82 ? 11.894 4.220 -14.403 1.00 85.50 82 ALA A N 1
ATOM 696 C CA . ALA A 1 82 ? 12.318 3.221 -13.431 1.00 85.50 82 ALA A CA 1
ATOM 697 C C . ALA A 1 82 ? 13.230 2.177 -14.076 1.00 85.50 82 ALA A C 1
ATOM 699 O O . ALA A 1 82 ? 12.964 1.691 -15.184 1.00 85.50 82 ALA A O 1
ATOM 700 N N . THR A 1 83 ? 14.293 1.812 -13.365 1.00 89.12 83 THR A N 1
ATOM 701 C CA . THR A 1 83 ? 15.119 0.642 -13.678 1.00 89.12 83 THR A CA 1
ATOM 702 C C . THR A 1 83 ? 14.306 -0.649 -13.503 1.00 89.12 83 THR A C 1
ATOM 704 O O . THR A 1 83 ? 13.383 -0.696 -12.685 1.00 89.12 83 THR A O 1
ATOM 707 N N . PRO A 1 84 ? 14.644 -1.738 -14.212 1.00 87.69 84 PRO A N 1
ATOM 708 C CA . PRO A 1 84 ? 14.078 -3.067 -13.968 1.00 87.69 84 PRO A CA 1
ATOM 709 C C . PRO A 1 84 ? 14.021 -3.502 -12.491 1.00 87.69 84 PRO A C 1
ATOM 711 O O . PRO A 1 84 ? 13.037 -4.100 -12.065 1.00 87.69 84 PRO A O 1
ATOM 714 N N . VAL A 1 85 ? 15.032 -3.170 -11.679 1.00 89.12 85 VAL A N 1
ATOM 715 C CA . VAL A 1 85 ? 15.028 -3.495 -10.238 1.00 89.12 85 VAL A CA 1
ATOM 716 C C . VAL A 1 85 ? 14.026 -2.643 -9.465 1.00 89.12 85 VAL A C 1
ATOM 718 O O . VAL A 1 85 ? 13.342 -3.155 -8.582 1.00 89.12 85 VAL A O 1
ATOM 721 N N . GLU A 1 86 ? 13.906 -1.355 -9.779 1.00 90.75 86 GLU A N 1
ATOM 722 C CA . GLU A 1 86 ? 12.889 -0.496 -9.164 1.00 90.75 86 GLU A CA 1
ATOM 723 C C . GLU A 1 86 ? 11.475 -0.943 -9.529 1.00 90.75 86 GLU A C 1
ATOM 725 O O . GLU A 1 86 ? 10.602 -0.918 -8.666 1.00 90.75 86 GLU A O 1
ATOM 730 N N . ARG A 1 87 ? 11.267 -1.430 -10.759 1.00 91.44 87 ARG A N 1
ATOM 731 C CA . ARG A 1 87 ? 9.997 -2.029 -11.192 1.00 91.44 87 ARG A CA 1
ATOM 732 C C . ARG A 1 87 ? 9.661 -3.281 -10.391 1.00 91.44 87 ARG A C 1
ATOM 734 O O . ARG A 1 87 ? 8.593 -3.337 -9.794 1.00 91.44 87 ARG A O 1
ATOM 741 N N . ALA A 1 88 ? 10.600 -4.220 -10.274 1.00 91.81 88 ALA A N 1
ATOM 742 C CA . ALA A 1 88 ? 10.404 -5.425 -9.467 1.00 91.81 88 ALA A CA 1
ATOM 743 C C . ALA A 1 88 ? 10.115 -5.096 -7.988 1.00 91.81 88 ALA A C 1
ATOM 745 O O . ALA A 1 88 ? 9.250 -5.703 -7.363 1.00 91.81 88 ALA A O 1
ATOM 746 N N . ARG A 1 89 ? 10.801 -4.093 -7.418 1.00 93.94 89 ARG A N 1
ATOM 747 C CA . ARG A 1 89 ? 10.528 -3.621 -6.049 1.00 93.94 89 ARG A CA 1
ATOM 748 C C . ARG A 1 89 ? 9.159 -2.959 -5.923 1.00 93.94 89 ARG A C 1
ATOM 750 O O . ARG A 1 89 ? 8.525 -3.093 -4.883 1.00 93.94 89 ARG A O 1
ATOM 757 N N . LEU A 1 90 ? 8.718 -2.211 -6.932 1.00 94.88 90 LEU A N 1
ATOM 758 C CA . LEU A 1 90 ? 7.381 -1.624 -6.960 1.00 94.88 90 LEU A CA 1
ATOM 759 C C . LEU A 1 90 ? 6.304 -2.714 -6.985 1.00 94.88 90 LEU A C 1
ATOM 761 O O . LEU A 1 90 ? 5.352 -2.628 -6.216 1.00 94.88 90 LEU A O 1
ATOM 765 N N . GLU A 1 91 ? 6.473 -3.748 -7.807 1.00 95.56 91 GLU A N 1
ATOM 766 C CA . GLU A 1 91 ? 5.550 -4.889 -7.866 1.00 95.56 91 GLU A CA 1
ATOM 767 C C . GLU A 1 91 ? 5.495 -5.645 -6.534 1.00 95.56 91 GLU A C 1
ATOM 769 O O . GLU A 1 91 ? 4.411 -5.956 -6.037 1.00 95.56 91 GLU A O 1
ATOM 774 N N . ASP A 1 92 ? 6.648 -5.876 -5.903 1.00 97.69 92 ASP A N 1
ATOM 775 C CA . ASP A 1 92 ? 6.695 -6.495 -4.580 1.00 97.69 92 ASP A CA 1
ATOM 776 C C . ASP A 1 92 ? 5.977 -5.638 -3.524 1.00 97.69 92 ASP A C 1
ATOM 778 O O . ASP A 1 92 ? 5.136 -6.147 -2.781 1.00 97.69 92 ASP A O 1
ATOM 782 N N . ARG A 1 93 ? 6.214 -4.320 -3.507 1.00 98.00 93 ARG A N 1
ATOM 783 C CA . ARG A 1 93 ? 5.515 -3.380 -2.611 1.00 98.00 93 ARG A CA 1
ATOM 784 C C . ARG A 1 93 ? 4.011 -3.344 -2.853 1.00 98.00 93 ARG A C 1
ATOM 786 O O . ARG A 1 93 ? 3.258 -3.285 -1.886 1.00 98.00 93 ARG A O 1
ATOM 793 N N . LEU A 1 94 ? 3.561 -3.407 -4.106 1.00 98.00 94 LEU A N 1
ATOM 794 C CA . LEU A 1 94 ? 2.139 -3.546 -4.436 1.00 98.00 94 LEU A CA 1
ATOM 795 C C . LEU A 1 94 ? 1.562 -4.833 -3.839 1.00 98.00 94 LEU A C 1
ATOM 797 O O . LEU A 1 94 ? 0.494 -4.811 -3.227 1.00 98.00 94 LEU A O 1
ATOM 801 N N . GLY A 1 95 ? 2.293 -5.944 -3.956 1.00 98.06 95 GLY A N 1
ATOM 802 C CA . GLY A 1 95 ? 1.935 -7.209 -3.321 1.00 98.06 95 GLY A CA 1
ATOM 803 C C . GLY A 1 95 ? 1.880 -7.114 -1.794 1.00 98.06 95 GLY A C 1
ATOM 804 O O . GLY A 1 95 ? 0.957 -7.650 -1.180 1.00 98.06 95 GLY A O 1
ATOM 805 N N . GLN A 1 96 ? 2.826 -6.413 -1.165 1.00 98.25 96 GLN A N 1
ATOM 806 C CA . GLN A 1 96 ? 2.822 -6.162 0.279 1.00 98.25 96 GLN A CA 1
ATOM 807 C C . GLN A 1 96 ? 1.624 -5.301 0.700 1.00 98.25 96 GLN A C 1
ATOM 809 O O . GLN A 1 96 ? 0.922 -5.667 1.640 1.00 98.25 96 GLN A O 1
ATOM 814 N N . LEU A 1 97 ? 1.322 -4.230 -0.038 1.00 98.12 97 LEU A N 1
ATOM 815 C CA . LEU A 1 97 ? 0.177 -3.358 0.223 1.00 98.12 97 LEU A CA 1
ATOM 816 C C . LEU A 1 97 ? -1.155 -4.124 0.141 1.00 98.12 97 LEU A C 1
ATOM 818 O O . LEU A 1 97 ? -1.982 -4.011 1.043 1.00 98.12 97 LEU A O 1
ATOM 822 N N . MET A 1 98 ? -1.323 -4.978 -0.874 1.00 98.38 98 MET A N 1
ATOM 823 C CA . MET A 1 98 ? -2.471 -5.887 -0.991 1.00 98.38 98 MET A CA 1
ATOM 824 C C . MET A 1 98 ? -2.576 -6.854 0.201 1.00 98.38 98 MET A C 1
ATOM 826 O O . MET A 1 98 ? -3.666 -7.122 0.702 1.00 98.38 98 MET A O 1
ATOM 830 N N . ARG A 1 99 ? -1.458 -7.436 0.658 1.00 98.56 99 ARG A N 1
ATOM 831 C CA . ARG A 1 99 ? -1.474 -8.357 1.811 1.00 98.56 99 ARG A CA 1
ATOM 832 C C . ARG A 1 99 ? -1.844 -7.628 3.101 1.00 98.56 99 ARG A C 1
ATOM 834 O O . ARG A 1 99 ? -2.591 -8.192 3.896 1.00 98.56 99 ARG A O 1
ATOM 841 N N . ILE A 1 100 ? -1.365 -6.397 3.288 1.00 98.19 100 ILE A N 1
ATOM 842 C CA . ILE A 1 100 ? -1.742 -5.562 4.434 1.00 98.19 100 ILE A CA 1
ATOM 843 C C . ILE A 1 100 ? -3.239 -5.235 4.383 1.00 98.19 100 ILE A C 1
ATOM 845 O O . ILE A 1 100 ? -3.915 -5.439 5.389 1.00 98.19 100 ILE A O 1
ATOM 849 N N . SER A 1 101 ? -3.786 -4.832 3.226 1.00 97.56 101 SER A N 1
ATOM 850 C CA . SER A 1 101 ? -5.226 -4.541 3.104 1.00 97.56 101 SER A CA 1
ATOM 851 C C . SER A 1 101 ? -6.090 -5.754 3.471 1.00 97.56 101 SER A C 1
ATOM 853 O O . SER A 1 101 ? -7.047 -5.634 4.237 1.00 97.56 101 SER A O 1
ATOM 855 N N . ARG A 1 102 ? -5.704 -6.953 3.012 1.00 97.38 102 ARG A N 1
ATOM 856 C CA . ARG A 1 102 ? -6.377 -8.215 3.366 1.00 97.38 102 ARG A CA 1
ATOM 857 C C . ARG A 1 102 ? -6.246 -8.571 4.843 1.00 97.38 102 ARG A C 1
ATOM 859 O O . ARG A 1 102 ? -7.200 -9.083 5.417 1.00 97.38 102 ARG A O 1
ATOM 866 N N . ARG A 1 103 ? -5.085 -8.332 5.456 1.00 96.88 103 ARG A N 1
ATOM 867 C CA . ARG A 1 103 ? -4.852 -8.651 6.870 1.00 96.88 103 ARG A CA 1
ATOM 868 C C . ARG A 1 103 ? -5.639 -7.728 7.797 1.00 96.88 103 ARG A C 1
ATOM 870 O O . ARG A 1 103 ? -6.213 -8.218 8.759 1.00 96.88 103 ARG 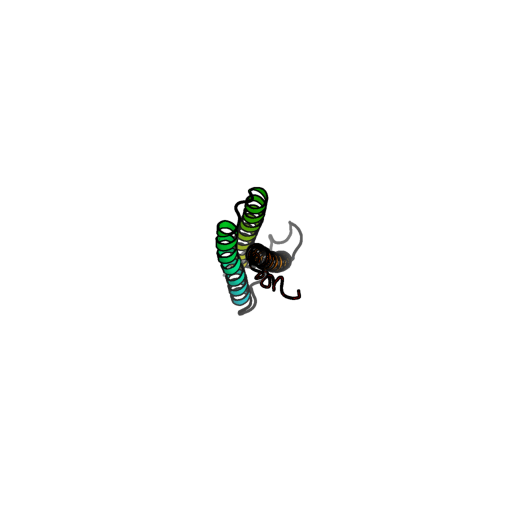A O 1
ATOM 877 N N . LEU A 1 104 ? -5.723 -6.437 7.469 1.00 95.88 104 LEU A N 1
ATOM 878 C CA . LEU A 1 104 ? -6.589 -5.492 8.179 1.00 95.88 104 LEU A CA 1
ATOM 879 C C . LEU A 1 104 ? -8.066 -5.874 8.039 1.00 95.88 104 LEU A C 1
ATOM 881 O O . LEU A 1 104 ? -8.781 -5.883 9.031 1.00 95.88 104 LEU A O 1
ATOM 885 N N . ARG A 1 105 ? -8.513 -6.271 6.840 1.00 95.25 105 ARG A N 1
ATOM 886 C CA . ARG A 1 105 ? -9.881 -6.775 6.643 1.00 95.25 105 ARG A CA 1
ATOM 887 C C . ARG A 1 105 ? -10.169 -8.006 7.505 1.00 95.25 105 ARG A C 1
ATOM 889 O O . ARG A 1 105 ? -11.153 -8.019 8.223 1.00 95.25 105 ARG A O 1
ATOM 896 N N . ALA A 1 106 ? -9.283 -9.001 7.479 1.00 94.31 106 ALA A N 1
ATOM 897 C CA . ALA A 1 106 ? -9.441 -10.213 8.281 1.00 94.31 106 ALA A CA 1
ATOM 898 C C . ALA A 1 106 ? -9.452 -9.929 9.793 1.00 94.31 106 ALA A C 1
ATOM 900 O O . ALA A 1 106 ? -10.119 -10.638 10.535 1.00 94.31 106 ALA A O 1
ATOM 901 N N . PHE A 1 107 ? -8.723 -8.902 10.245 1.00 93.25 107 PHE A N 1
ATOM 902 C CA . PHE A 1 107 ? -8.789 -8.434 11.627 1.00 93.25 107 PHE A CA 1
ATOM 903 C C . PHE A 1 107 ? -10.187 -7.895 11.958 1.00 93.25 107 PHE A C 1
ATOM 905 O O . PHE A 1 107 ? -10.803 -8.366 12.905 1.00 93.25 107 PHE A O 1
ATOM 912 N N . VAL A 1 108 ? -10.711 -6.976 11.139 1.00 91.62 108 VAL A N 1
ATOM 913 C CA . VAL A 1 108 ? -12.059 -6.406 11.314 1.00 91.62 108 VAL A CA 1
ATOM 914 C C . VAL A 1 108 ? -13.133 -7.497 11.295 1.00 91.62 108 VAL A C 1
ATOM 916 O O . VAL A 1 108 ? -14.014 -7.504 12.149 1.00 91.62 108 VAL A O 1
ATOM 919 N N . ASP A 1 109 ? -13.038 -8.442 10.358 1.00 90.44 109 ASP A N 1
ATOM 920 C CA . ASP A 1 109 ? -13.984 -9.557 10.238 1.00 90.44 109 ASP A CA 1
ATOM 921 C C . ASP A 1 109 ? -13.945 -10.482 11.471 1.00 90.44 109 ASP A C 1
ATOM 923 O O . ASP A 1 109 ? -14.977 -11.018 11.868 1.00 90.44 109 ASP A O 1
ATOM 927 N N . ALA A 1 110 ? -12.775 -10.663 12.096 1.00 87.19 110 ALA A N 1
ATOM 928 C CA . ALA A 1 110 ? -12.628 -11.464 13.312 1.00 87.19 110 ALA A CA 1
ATOM 929 C C . ALA A 1 110 ? -13.154 -10.739 14.562 1.00 87.19 110 ALA A C 1
ATOM 931 O O . ALA A 1 110 ? -13.766 -11.373 15.416 1.00 87.19 110 ALA A O 1
ATOM 932 N N . SER A 1 111 ? -12.949 -9.423 14.656 1.00 76.50 111 SER A N 1
ATOM 933 C CA . SER A 1 111 ? -13.448 -8.594 15.761 1.00 76.50 111 SER A CA 1
ATOM 934 C C . SER A 1 111 ? -14.964 -8.371 15.711 1.00 76.50 111 SER A C 1
ATOM 936 O O . SER A 1 111 ? -15.579 -8.130 16.740 1.00 76.50 111 SER A O 1
ATOM 938 N N . GLY A 1 112 ? -15.586 -8.471 14.532 1.00 64.38 112 GLY A N 1
ATOM 939 C CA . GLY A 1 112 ? -17.040 -8.366 14.359 1.00 64.38 112 GLY A CA 1
ATOM 940 C C . GLY A 1 112 ? -17.819 -9.675 14.549 1.00 64.38 112 GLY A C 1
ATOM 941 O O . GLY A 1 112 ? -19.016 -9.697 14.275 1.00 64.38 112 GLY A O 1
ATOM 942 N N . GLY A 1 113 ? -17.155 -10.767 14.949 1.00 53.50 113 GLY A N 1
ATOM 943 C CA . GLY A 1 113 ? -17.716 -12.124 15.012 1.00 53.50 113 GLY A CA 1
ATOM 944 C C . GLY A 1 113 ? -18.351 -12.550 16.344 1.00 53.50 113 GLY A C 1
ATOM 945 O O . GLY A 1 113 ? -18.667 -13.729 16.490 1.00 53.50 113 GLY A O 1
ATOM 946 N N . GLU A 1 114 ? -18.544 -11.649 17.309 1.00 49.09 114 GLU A N 1
ATOM 947 C CA . GLU A 1 114 ? -19.285 -11.915 18.557 1.00 49.09 114 GLU A CA 1
ATOM 948 C C . GLU A 1 114 ? -20.782 -11.603 18.391 1.00 49.09 114 GLU A C 1
ATOM 950 O O . GLU A 1 114 ? -21.312 -10.659 18.961 1.00 49.09 114 GLU A O 1
ATOM 955 N N . ASP A 1 115 ? -21.466 -12.394 17.568 1.00 49.91 115 ASP A N 1
ATOM 956 C CA . ASP A 1 115 ? -22.929 -12.535 17.596 1.00 49.91 115 ASP A CA 1
ATOM 957 C C . ASP A 1 115 ? -23.289 -13.873 16.925 1.00 49.91 115 ASP A C 1
ATOM 959 O O . ASP A 1 115 ? -23.924 -13.941 15.872 1.00 49.91 115 ASP A O 1
ATOM 963 N N . ASP A 1 116 ? -22.818 -14.977 17.515 1.00 44.59 116 ASP A N 1
ATOM 964 C CA . ASP A 1 116 ? -23.492 -16.259 17.321 1.00 44.59 116 ASP A CA 1
ATOM 965 C C . ASP A 1 116 ? -24.685 -16.254 18.291 1.00 44.59 116 ASP A C 1
ATOM 967 O O . ASP A 1 116 ? -24.474 -16.256 19.511 1.00 44.59 116 ASP A O 1
ATOM 971 N N . PRO A 1 117 ? -25.938 -16.143 17.812 1.00 51.25 117 PRO A N 1
ATOM 972 C CA . PRO A 1 117 ? -27.087 -16.160 18.695 1.00 51.25 117 PRO A CA 1
ATOM 973 C C . PRO A 1 117 ? -27.108 -17.513 19.401 1.00 51.25 117 PRO A C 1
ATOM 975 O O . PRO A 1 117 ? -27.361 -18.544 18.781 1.00 51.25 117 PRO A O 1
ATOM 978 N N . ASN A 1 118 ? -26.846 -17.491 20.710 1.00 41.00 118 ASN A N 1
ATOM 979 C CA . ASN A 1 118 ? -27.069 -18.618 21.604 1.00 41.00 118 ASN A CA 1
ATOM 980 C C . ASN A 1 118 ? -28.440 -19.232 21.254 1.00 41.00 118 ASN A C 1
ATOM 982 O O . ASN A 1 118 ? -29.446 -18.517 21.375 1.00 41.00 118 ASN A O 1
ATOM 986 N N . PRO A 1 119 ? -28.526 -20.481 20.752 1.00 45.88 119 PRO A N 1
ATOM 987 C CA . PRO A 1 119 ? -29.823 -21.078 20.487 1.00 45.88 119 PRO A CA 1
ATOM 988 C C . PRO A 1 119 ? -30.598 -21.076 21.810 1.00 45.88 119 PRO A C 1
ATOM 990 O O . PRO A 1 119 ? -30.016 -21.404 22.848 1.00 45.88 119 PRO A O 1
ATOM 993 N N . PRO A 1 120 ? -31.868 -20.629 21.816 1.00 50.56 120 PRO A N 1
ATOM 994 C CA . PRO A 1 120 ? -32.612 -20.476 23.050 1.00 50.56 120 PRO A CA 1
ATOM 995 C C . PRO A 1 120 ? -32.650 -21.817 23.771 1.00 50.56 120 PRO A C 1
ATOM 997 O O . PRO A 1 120 ? -32.971 -22.844 23.175 1.00 50.56 120 PRO A O 1
ATOM 1000 N N . ASP A 1 121 ? -32.288 -21.754 25.048 1.00 54.22 121 ASP A N 1
ATOM 1001 C CA . ASP A 1 121 ? -32.386 -22.809 26.043 1.00 54.22 121 ASP A CA 1
ATOM 1002 C C . ASP A 1 121 ? -33.828 -23.346 26.030 1.00 54.22 121 ASP A C 1
ATOM 1004 O O . ASP A 1 121 ? -34.748 -22.778 26.629 1.00 54.22 121 ASP A O 1
ATOM 1008 N N . GLU A 1 122 ? -34.062 -24.386 25.229 1.00 46.25 122 GLU A N 1
ATOM 1009 C CA . GLU A 1 122 ? -35.353 -25.047 25.132 1.00 46.25 122 GLU A CA 1
ATOM 1010 C C . GLU A 1 122 ? -35.481 -25.945 26.364 1.00 46.25 122 GLU A C 1
ATOM 1012 O O . GLU A 1 122 ? -34.999 -27.073 26.400 1.00 46.25 122 GLU A O 1
ATOM 1017 N N . ALA A 1 123 ? -36.058 -25.352 27.411 1.00 48.94 123 ALA A N 1
ATOM 1018 C CA . ALA A 1 123 ? -36.877 -25.956 28.456 1.00 48.94 123 ALA A CA 1
ATOM 1019 C C . ALA A 1 123 ? -36.639 -27.465 28.711 1.00 48.94 123 ALA A C 1
ATOM 1021 O O . ALA A 1 123 ? -36.971 -28.338 27.917 1.00 48.94 123 ALA A O 1
ATOM 1022 N N . ALA A 1 124 ? -36.244 -27.879 29.913 1.00 51.06 124 ALA A N 1
ATOM 1023 C CA . ALA A 1 124 ? -37.155 -27.864 31.060 1.00 51.06 124 ALA A CA 1
ATOM 1024 C C . ALA A 1 124 ? -38.630 -28.158 30.691 1.00 51.06 124 ALA A C 1
ATOM 1026 O O . ALA A 1 124 ? -39.529 -27.450 31.131 1.00 51.06 124 ALA A O 1
ATOM 1027 N N . ALA A 1 125 ? -38.897 -29.175 29.866 1.00 48.62 125 ALA A N 1
ATOM 1028 C CA . ALA A 1 125 ? -40.255 -29.650 29.613 1.00 48.62 125 ALA A CA 1
ATOM 1029 C C . ALA A 1 125 ? -40.310 -31.122 29.176 1.00 48.62 125 ALA A C 1
ATOM 1031 O O . ALA A 1 125 ? -40.834 -31.419 28.112 1.00 48.62 125 ALA A O 1
ATOM 1032 N N . VAL A 1 126 ? -39.857 -32.056 30.017 1.00 48.31 126 VAL A N 1
ATOM 1033 C CA . VAL A 1 126 ? -40.564 -33.343 30.161 1.00 48.31 126 VAL A CA 1
ATOM 1034 C C . VAL A 1 126 ? -40.492 -33.762 31.629 1.00 48.31 126 VAL A C 1
ATOM 1036 O O . VAL A 1 126 ? -39.436 -34.150 32.128 1.00 48.31 126 VAL A O 1
ATOM 1039 N N . ALA A 1 127 ? -41.624 -33.590 32.310 1.00 46.62 127 ALA A N 1
ATOM 1040 C CA . ALA A 1 127 ? -41.954 -34.232 33.576 1.00 46.62 127 ALA A CA 1
ATOM 1041 C C . ALA A 1 127 ? -42.460 -35.659 33.322 1.00 46.62 127 ALA A C 1
ATOM 1043 O O . ALA A 1 127 ? -43.013 -35.890 32.221 1.00 46.62 127 ALA A O 1
#

Radius of gyration: 23.56 Å; chains: 1; bounding box: 71×53×64 Å

Secondary structure (DSSP, 8-state):
-----TTSSSSS-SS-S-BPPPTTHHHHHHHHHHHHHHHHHHHHHHHHHH---HHHHHHHHHHHHHHHHHHHHHHHHHTS-B-HHHHHHHHHHHHHHHHHHHHHHHHHHHHT---------------

Sequence (127 aa):
MHGVQAREWRRYGFGGPPQPWEHDAQRDLDRLATSYYLEVLEQHRRAMESTEDDEAVHRIEEMFATATRHKHEIDFTLRHWATPVERARLEDRLGQLMRISRRLRAFVDASGGEDDPNPPDEAAAVA